Protein AF-A0A7W1UNK6-F1 (afdb_monomer_lite)

Sequence (103 aa):
FWRPFGVPSLSAKDSYYNPKGYWNGPVWVEWNYLIMRGLIDYGYLVEAKELVDRVAKGMTTILKQNHNLWEFYSPDEAWGGYHRTYIWAGIINRMMMDTDKSF

Secondary structure (DSSP, 8-state):
--BTTB--SS-TTSTT--TTSSSSS-EEHHHHHHHHHHHHHTT-HHHHHHHHHHHHHHHHHHHHHHS--EEEE-SSSS-EEEEES-GGGGHHHHHHHHHHT--

Structure (mmCIF, N/CA/C/O backbone):
data_AF-A0A7W1UNK6-F1
#
_entry.id   AF-A0A7W1UNK6-F1
#
loop_
_atom_site.group_PDB
_atom_site.id
_atom_site.type_symbol
_atom_site.label_atom_id
_atom_site.label_alt_id
_atom_site.label_comp_id
_atom_site.label_asym_id
_atom_site.label_entity_id
_atom_site.label_seq_id
_atom_site.pdbx_PDB_ins_code
_atom_site.Cartn_x
_atom_site.Cartn_y
_atom_site.Cartn_z
_atom_site.occupancy
_atom_site.B_iso_or_equiv
_atom_site.auth_seq_id
_atom_site.auth_comp_id
_atom_site.auth_asym_id
_atom_site.auth_atom_id
_atom_site.pdbx_PDB_model_num
ATOM 1 N N . PHE A 1 1 ? -0.704 -12.477 0.289 1.00 90.06 1 PHE A N 1
ATOM 2 C CA . PHE A 1 1 ? -1.199 -11.100 0.116 1.00 90.06 1 PHE A CA 1
ATOM 3 C C . PHE A 1 1 ? -0.746 -10.174 1.254 1.00 90.06 1 PHE A C 1
ATOM 5 O O . PHE A 1 1 ? -0.453 -9.034 0.964 1.00 90.06 1 PHE A O 1
ATOM 12 N N . TRP A 1 2 ? -0.617 -10.608 2.517 1.00 97.12 2 TRP A N 1
ATOM 13 C CA . TRP A 1 2 ? -0.131 -9.732 3.604 1.00 97.12 2 TRP A CA 1
ATOM 14 C C . TRP A 1 2 ? 1.390 -9.505 3.530 1.00 97.12 2 TRP A C 1
ATOM 16 O O . TRP A 1 2 ? 2.166 -10.378 3.924 1.00 97.12 2 TRP A O 1
ATOM 26 N N . ARG A 1 3 ? 1.834 -8.390 2.937 1.00 97.75 3 ARG A N 1
ATOM 27 C CA . ARG A 1 3 ? 3.260 -8.092 2.702 1.00 97.75 3 ARG A CA 1
ATOM 28 C C . ARG A 1 3 ? 3.751 -6.939 3.595 1.00 97.75 3 ARG A C 1
ATOM 30 O O . ARG A 1 3 ? 2.934 -6.264 4.229 1.00 97.75 3 ARG A O 1
ATOM 37 N N . PRO A 1 4 ? 5.074 -6.727 3.731 1.00 98.00 4 PRO A N 1
ATOM 38 C CA . PRO A 1 4 ? 5.633 -5.691 4.604 1.00 98.00 4 PRO A CA 1
ATOM 39 C C . PRO A 1 4 ? 5.082 -4.273 4.400 1.00 98.00 4 PRO A C 1
ATOM 41 O O . PRO A 1 4 ? 4.939 -3.561 5.392 1.00 98.00 4 PRO A O 1
ATOM 44 N N . PHE A 1 5 ? 4.753 -3.884 3.163 1.00 98.19 5 PHE A N 1
ATOM 45 C CA . PHE A 1 5 ? 4.329 -2.516 2.825 1.00 98.19 5 PHE A CA 1
ATOM 46 C C . PHE A 1 5 ? 2.885 -2.391 2.314 1.00 98.19 5 PHE A C 1
ATOM 48 O O . PHE A 1 5 ? 2.526 -1.371 1.734 1.00 98.19 5 PHE A O 1
ATOM 55 N N . GLY A 1 6 ? 2.048 -3.409 2.535 1.00 98.06 6 GLY A N 1
ATOM 56 C CA . GLY A 1 6 ? 0.628 -3.391 2.168 1.00 98.06 6 GLY A CA 1
ATOM 57 C C . GLY A 1 6 ? 0.187 -4.629 1.392 1.00 98.06 6 GLY A C 1
ATOM 58 O O . GLY A 1 6 ? 0.920 -5.616 1.286 1.00 98.06 6 GLY A O 1
ATOM 59 N N . VAL A 1 7 ? -1.033 -4.583 0.860 1.00 98.56 7 VAL A N 1
ATOM 60 C CA . VAL A 1 7 ? -1.604 -5.645 0.028 1.00 98.56 7 VAL A CA 1
ATOM 61 C C . VAL A 1 7 ? -1.247 -5.393 -1.446 1.00 98.56 7 VAL A C 1
ATOM 63 O O . VAL A 1 7 ? -1.556 -4.319 -1.972 1.00 98.56 7 VAL A O 1
ATOM 66 N N . PRO A 1 8 ? -0.598 -6.359 -2.123 1.00 98.44 8 PRO A N 1
ATOM 67 C CA . PRO A 1 8 ? -0.227 -6.258 -3.526 1.00 98.44 8 PRO A CA 1
ATOM 68 C C . PRO A 1 8 ? -1.429 -6.474 -4.452 1.00 98.44 8 PRO A C 1
ATOM 70 O O . PRO A 1 8 ? -2.358 -7.209 -4.116 1.00 98.44 8 PRO A O 1
ATOM 73 N N . SER A 1 9 ? -1.349 -5.912 -5.658 1.00 98.00 9 SER A N 1
ATOM 74 C CA . SER A 1 9 ? -2.318 -6.129 -6.751 1.00 98.00 9 SER A CA 1
ATOM 75 C C . SER A 1 9 ? -2.404 -7.584 -7.237 1.00 98.00 9 SER A C 1
ATOM 77 O O . SER A 1 9 ? -3.430 -7.991 -7.776 1.00 98.00 9 SER A O 1
ATOM 79 N N . LEU A 1 10 ? -1.360 -8.388 -7.011 1.00 98.31 10 LEU A N 1
ATOM 80 C CA . LEU A 1 10 ? -1.336 -9.819 -7.315 1.00 98.31 10 LEU A CA 1
ATOM 81 C C . LEU A 1 10 ? -0.746 -10.609 -6.144 1.00 98.31 10 LEU A C 1
ATOM 83 O O . LEU A 1 10 ? 0.145 -10.142 -5.434 1.00 98.31 10 LEU A O 1
ATOM 87 N N . SER A 1 11 ? -1.234 -11.830 -5.932 1.00 97.75 11 SER A N 1
ATOM 88 C CA . SER A 1 11 ? -0.716 -12.711 -4.886 1.00 97.75 11 SER A CA 1
ATOM 89 C C . SER A 1 11 ? 0.771 -13.008 -5.090 1.00 97.75 11 SER A C 1
ATOM 91 O O . SER A 1 11 ? 1.164 -13.473 -6.149 1.00 97.75 11 SER A O 1
ATOM 93 N N . ALA A 1 12 ? 1.580 -12.877 -4.035 1.00 97.56 12 ALA A N 1
ATOM 94 C CA . ALA A 1 12 ? 2.998 -13.261 -4.050 1.00 97.56 12 ALA A CA 1
ATOM 95 C C . ALA A 1 12 ? 3.263 -14.765 -4.295 1.00 97.56 12 ALA A C 1
ATOM 97 O O . ALA A 1 12 ? 4.414 -15.172 -4.400 1.00 97.56 12 ALA A O 1
ATOM 98 N N . LYS A 1 13 ? 2.216 -15.602 -4.329 1.00 97.50 13 LYS A N 1
ATOM 99 C CA . LYS A 1 13 ? 2.307 -17.020 -4.721 1.00 97.50 13 LYS A CA 1
ATOM 100 C C . LYS A 1 13 ? 2.050 -17.246 -6.216 1.00 97.50 13 LYS A C 1
ATOM 102 O O . LYS A 1 13 ? 2.214 -18.367 -6.680 1.00 97.50 13 LYS A O 1
ATOM 107 N N . ASP A 1 14 ? 1.583 -16.227 -6.929 1.00 98.25 14 ASP A N 1
ATOM 108 C CA . ASP A 1 14 ? 1.317 -16.303 -8.361 1.00 98.25 14 ASP A CA 1
ATOM 109 C C . ASP A 1 14 ? 2.633 -16.256 -9.150 1.00 98.25 14 ASP A C 1
ATOM 111 O O . ASP A 1 14 ? 3.539 -15.496 -8.803 1.00 98.25 14 ASP A O 1
ATOM 115 N N . SER A 1 15 ? 2.749 -17.048 -10.217 1.00 98.25 15 SER A N 1
ATOM 116 C CA . SER A 1 15 ? 3.956 -17.096 -11.051 1.00 98.25 15 SER A CA 1
ATOM 117 C C . SER A 1 15 ? 4.238 -15.789 -11.793 1.00 98.25 15 SER A C 1
ATOM 119 O O . SER A 1 15 ? 5.382 -15.541 -12.165 1.00 98.25 15 SER A O 1
ATOM 121 N N . TYR A 1 16 ? 3.220 -14.952 -12.013 1.00 98.19 16 TYR A N 1
ATOM 122 C CA . TYR A 1 16 ? 3.359 -13.643 -12.655 1.00 98.19 16 TYR A CA 1
ATOM 123 C C . TYR A 1 16 ? 3.623 -12.509 -11.662 1.00 98.19 16 TYR A C 1
ATOM 125 O O . TYR A 1 16 ? 3.677 -11.346 -12.073 1.00 98.19 16 TYR A O 1
ATOM 133 N N . TYR A 1 17 ? 3.790 -12.813 -10.373 1.00 98.50 17 TYR A N 1
ATOM 134 C CA . TYR A 1 17 ? 4.065 -11.808 -9.359 1.00 98.50 17 TYR A CA 1
ATOM 135 C C . TYR A 1 17 ? 5.387 -11.079 -9.617 1.00 98.50 17 TYR A C 1
ATOM 137 O O . TYR A 1 17 ? 6.463 -11.674 -9.643 1.00 98.50 17 TYR A O 1
ATOM 145 N N . ASN A 1 18 ? 5.301 -9.759 -9.754 1.00 98.25 18 ASN A N 1
ATOM 146 C CA . ASN A 1 18 ? 6.437 -8.858 -9.822 1.00 98.25 18 ASN A CA 1
ATOM 147 C C . ASN A 1 18 ? 6.206 -7.690 -8.849 1.00 98.25 18 ASN A C 1
ATOM 149 O O . ASN A 1 18 ? 5.382 -6.818 -9.138 1.00 98.25 18 ASN A O 1
ATOM 153 N N . PRO A 1 19 ? 6.949 -7.601 -7.730 1.00 97.50 19 PRO A N 1
ATOM 154 C CA . PRO A 1 19 ? 6.742 -6.556 -6.726 1.00 97.50 19 PRO A CA 1
ATOM 155 C C . PRO A 1 19 ? 7.046 -5.139 -7.243 1.00 97.50 19 PRO A C 1
ATOM 157 O O . PRO A 1 19 ? 6.650 -4.162 -6.616 1.00 97.50 19 PRO A O 1
ATOM 160 N N . LYS A 1 20 ? 7.722 -5.007 -8.392 1.00 97.69 20 LYS A N 1
ATOM 161 C CA . LYS A 1 20 ? 7.993 -3.734 -9.085 1.00 97.69 20 LYS A CA 1
ATOM 162 C C . LYS A 1 20 ? 7.386 -3.708 -10.495 1.00 97.69 20 LYS A C 1
ATOM 164 O O . LYS A 1 20 ? 7.865 -2.984 -11.364 1.00 97.69 20 LYS A O 1
ATOM 169 N N . GLY A 1 21 ? 6.381 -4.554 -10.731 1.00 96.19 21 GLY A N 1
ATOM 170 C CA . GLY A 1 21 ? 5.608 -4.603 -11.969 1.00 96.19 21 GLY A CA 1
ATOM 171 C C . GLY A 1 21 ? 4.680 -3.395 -12.114 1.00 96.19 21 GLY A C 1
ATOM 172 O O . GLY A 1 21 ? 4.999 -2.310 -11.640 1.00 96.19 21 GLY A O 1
ATOM 173 N N . TYR A 1 22 ? 3.529 -3.578 -12.761 1.00 96.06 22 TYR A N 1
ATOM 174 C CA . TYR A 1 22 ? 2.500 -2.528 -12.858 1.00 96.06 22 TYR A CA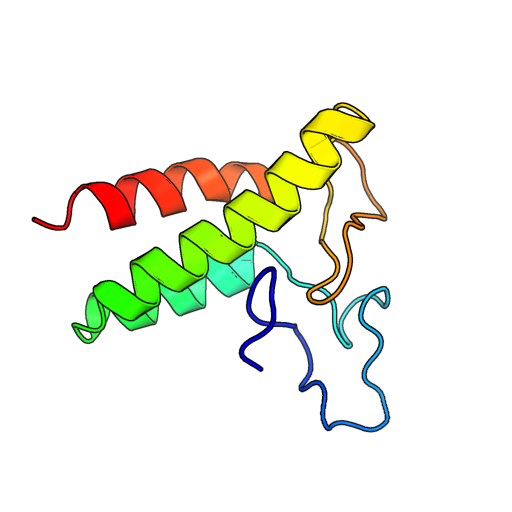 1
ATOM 175 C C . TYR A 1 22 ? 1.225 -2.976 -12.123 1.00 96.06 22 TYR A C 1
ATOM 177 O O . TYR A 1 22 ? 1.023 -2.629 -10.964 1.00 96.06 22 TYR A O 1
ATOM 185 N N . TRP A 1 23 ? 0.434 -3.869 -12.727 1.00 97.00 23 TRP A N 1
ATOM 186 C CA . TRP A 1 23 ? -0.774 -4.461 -12.114 1.00 97.00 23 TRP A CA 1
ATOM 187 C C . TRP A 1 23 ? -0.577 -5.880 -11.564 1.00 97.00 23 TRP A C 1
ATOM 189 O O . TRP A 1 23 ? -1.534 -6.542 -11.179 1.00 97.00 23 TRP A O 1
ATOM 199 N N . ASN A 1 24 ? 0.660 -6.372 -11.546 1.00 97.75 24 ASN A N 1
ATOM 200 C CA . ASN A 1 24 ? 0.987 -7.751 -11.193 1.00 97.75 24 ASN A CA 1
ATOM 201 C C . ASN A 1 24 ? 1.856 -7.860 -9.934 1.00 97.75 24 ASN A C 1
ATOM 203 O O . ASN A 1 24 ? 2.680 -8.764 -9.834 1.00 97.75 24 ASN A O 1
ATOM 207 N N . GLY A 1 25 ? 1.691 -6.964 -8.961 1.00 97.94 25 GLY A N 1
ATOM 208 C CA . GLY A 1 25 ? 2.405 -7.072 -7.688 1.00 97.94 25 GLY A CA 1
ATOM 209 C C . GLY A 1 25 ? 2.516 -5.796 -6.856 1.00 97.94 25 GLY A C 1
ATOM 210 O O . GLY A 1 25 ? 2.391 -5.910 -5.642 1.00 97.94 25 GLY A O 1
ATOM 211 N N . PRO A 1 26 ? 2.700 -4.589 -7.417 1.00 98.25 26 PRO A N 1
ATOM 212 C CA . PRO A 1 26 ? 2.816 -3.388 -6.598 1.00 98.25 26 PRO A CA 1
ATOM 213 C C . PRO A 1 26 ? 1.602 -3.125 -5.701 1.00 98.25 26 PRO A C 1
ATOM 215 O O . PRO A 1 26 ? 0.470 -3.520 -6.011 1.00 98.25 26 PRO A O 1
ATOM 218 N N . VAL A 1 27 ? 1.869 -2.429 -4.597 1.00 98.38 27 VAL A N 1
ATOM 219 C CA . VAL A 1 27 ? 0.893 -1.813 -3.699 1.00 98.38 27 VAL A CA 1
ATOM 220 C C . VAL A 1 27 ? 0.442 -0.504 -4.319 1.00 98.38 27 VAL A C 1
ATOM 222 O O . VAL A 1 27 ? 1.196 0.468 -4.397 1.00 98.38 27 VAL A O 1
ATOM 225 N N . TRP A 1 28 ? -0.822 -0.490 -4.700 1.00 98.00 28 TRP A N 1
ATOM 226 C CA . TRP A 1 28 ? -1.536 0.702 -5.109 1.00 98.00 28 TRP A CA 1
ATOM 227 C C . TRP A 1 28 ? -2.332 1.228 -3.910 1.00 98.00 28 TRP A C 1
ATOM 229 O O . TRP A 1 28 ? -3.090 0.483 -3.271 1.00 98.00 28 TRP A O 1
ATOM 239 N N . VAL A 1 29 ? -2.096 2.487 -3.544 1.00 97.50 29 VAL A N 1
ATOM 240 C CA . VAL A 1 29 ? -2.529 3.044 -2.252 1.00 97.50 29 VAL A CA 1
ATOM 241 C C . VAL A 1 29 ? -4.057 3.149 -2.185 1.00 97.50 29 VAL A C 1
ATOM 243 O O . VAL A 1 29 ? -4.657 2.835 -1.160 1.00 97.50 29 VAL A O 1
ATOM 246 N N . GLU A 1 30 ? -4.703 3.500 -3.292 1.00 96.81 30 GLU A N 1
ATOM 247 C CA . GLU A 1 30 ? -6.156 3.606 -3.423 1.00 96.81 30 GLU A CA 1
ATOM 248 C C . GLU A 1 30 ? -6.869 2.256 -3.266 1.00 96.81 30 GLU A C 1
ATOM 250 O O . GLU A 1 30 ? -7.899 2.172 -2.597 1.00 96.81 30 GLU A O 1
ATOM 255 N N . TRP A 1 31 ? -6.294 1.170 -3.787 1.00 97.75 31 TRP A N 1
ATOM 256 C CA . TRP A 1 31 ? -6.855 -0.169 -3.589 1.00 97.75 31 TRP A CA 1
ATOM 257 C C . TRP A 1 31 ? -6.713 -0.624 -2.136 1.00 97.75 31 TRP A C 1
ATOM 259 O O . TRP A 1 31 ? -7.626 -1.227 -1.575 1.00 97.75 31 TRP A O 1
ATOM 269 N N . ASN A 1 32 ? -5.605 -0.264 -1.486 1.00 98.56 32 ASN A N 1
ATOM 270 C CA . ASN A 1 32 ? -5.412 -0.526 -0.061 1.00 98.56 32 ASN A CA 1
ATOM 271 C C . ASN A 1 32 ? -6.350 0.317 0.817 1.00 98.56 32 ASN A C 1
ATOM 273 O O . ASN A 1 32 ? -6.790 -0.170 1.856 1.00 98.56 32 ASN A O 1
ATOM 277 N N . TYR A 1 33 ? -6.725 1.528 0.389 1.00 98.50 33 TYR A N 1
ATOM 278 C CA . TYR A 1 33 ? -7.789 2.303 1.032 1.00 98.50 33 TYR A CA 1
ATOM 279 C C . TYR A 1 33 ? -9.130 1.558 0.992 1.00 98.50 33 TYR A C 1
ATOM 281 O O . TYR A 1 33 ? -9.789 1.456 2.024 1.00 98.50 33 TYR A O 1
ATOM 289 N N . LEU A 1 34 ? -9.521 0.989 -0.153 1.00 98.50 34 LEU A N 1
ATOM 290 C CA . LEU A 1 34 ? -10.777 0.233 -0.255 1.00 98.50 34 LEU A CA 1
ATOM 291 C C . LEU A 1 34 ? -10.775 -1.018 0.635 1.00 98.50 34 LEU A C 1
ATOM 293 O O . LEU A 1 34 ? -11.772 -1.299 1.298 1.00 98.50 34 LEU A O 1
ATOM 297 N N . ILE A 1 35 ? -9.645 -1.729 0.709 1.00 98.62 35 ILE A N 1
ATOM 298 C CA . ILE A 1 35 ? -9.480 -2.871 1.622 1.00 98.62 35 ILE A CA 1
ATOM 299 C C . ILE A 1 35 ? -9.598 -2.412 3.077 1.00 98.62 35 ILE A C 1
ATOM 301 O O . ILE A 1 35 ? -10.346 -3.010 3.844 1.00 98.62 35 ILE A O 1
ATOM 305 N N . MET A 1 36 ? -8.903 -1.334 3.451 1.00 98.50 36 MET A N 1
ATOM 306 C CA . MET A 1 36 ? -8.986 -0.749 4.790 1.00 98.50 36 MET A CA 1
ATOM 307 C C . MET A 1 36 ? -10.428 -0.373 5.149 1.00 98.50 36 MET A C 1
ATOM 309 O O . MET A 1 36 ? -10.888 -0.718 6.234 1.00 98.50 36 MET A O 1
ATOM 313 N N . ARG A 1 37 ? -11.169 0.266 4.233 1.00 98.44 37 ARG A N 1
ATOM 314 C CA . ARG A 1 37 ? -12.583 0.602 4.450 1.00 98.44 37 ARG A CA 1
ATOM 315 C C . ARG A 1 37 ? -13.431 -0.640 4.700 1.00 98.44 37 ARG A C 1
ATOM 317 O O . ARG A 1 37 ? -14.185 -0.651 5.663 1.00 98.44 37 ARG A O 1
ATOM 324 N N . GLY A 1 38 ? -13.246 -1.694 3.905 1.00 98.56 38 GLY A N 1
ATOM 325 C CA . GLY A 1 38 ? -13.908 -2.976 4.140 1.00 98.56 38 GLY A CA 1
ATOM 326 C C . GLY A 1 38 ? -13.558 -3.586 5.501 1.00 98.56 38 GLY A C 1
ATOM 327 O O . GLY A 1 38 ? -14.441 -4.072 6.195 1.00 98.56 38 GLY A O 1
ATOM 328 N N . LEU A 1 39 ? -12.296 -3.519 5.933 1.00 98.38 39 LEU A N 1
ATOM 329 C CA . LEU A 1 39 ? -11.901 -3.993 7.264 1.00 98.38 39 LEU A CA 1
ATOM 330 C C . LEU A 1 39 ? -12.630 -3.219 8.374 1.00 98.38 39 LEU A C 1
ATOM 332 O O . LEU A 1 39 ? -13.195 -3.844 9.270 1.00 98.38 39 LEU A O 1
ATOM 336 N N . ILE A 1 40 ? -12.691 -1.885 8.282 1.00 97.94 40 ILE A N 1
ATOM 337 C CA . ILE A 1 40 ? -13.427 -1.046 9.243 1.00 97.94 40 ILE A CA 1
ATOM 338 C C . ILE A 1 40 ? -14.914 -1.399 9.264 1.00 97.94 40 ILE A C 1
ATOM 340 O O . ILE A 1 40 ? -15.469 -1.643 10.335 1.00 97.94 40 ILE A O 1
ATOM 344 N N . ASP A 1 41 ? -15.554 -1.450 8.096 1.00 98.19 41 ASP A N 1
ATOM 345 C CA . ASP A 1 41 ? -17.004 -1.635 7.984 1.00 98.19 41 ASP A CA 1
ATOM 346 C C . ASP A 1 41 ? -17.460 -3.007 8.532 1.00 98.19 41 ASP A C 1
ATOM 348 O O . ASP A 1 41 ? -18.610 -3.161 8.942 1.00 98.19 41 ASP A O 1
ATOM 352 N N . TYR A 1 42 ? -16.552 -3.990 8.596 1.00 98.31 42 TYR A N 1
ATOM 353 C CA . TYR A 1 42 ? -16.795 -5.325 9.154 1.00 98.31 42 TYR A CA 1
ATOM 354 C C . TYR A 1 42 ? -16.220 -5.532 10.571 1.00 98.31 42 TYR A C 1
ATOM 356 O O . TYR A 1 42 ? -16.259 -6.648 11.088 1.00 98.31 42 TYR A O 1
ATOM 364 N N . GLY A 1 43 ? -15.709 -4.482 11.223 1.00 97.56 43 GLY A N 1
ATOM 365 C CA . GLY A 1 43 ? -15.247 -4.526 12.618 1.00 97.56 43 GLY A CA 1
ATOM 366 C C . GLY A 1 43 ? -13.804 -5.004 12.833 1.00 97.56 43 GLY A C 1
ATOM 367 O O . GLY A 1 43 ? -13.382 -5.155 13.978 1.00 97.56 43 GLY A O 1
ATOM 368 N N . TYR A 1 44 ? -13.021 -5.188 11.769 1.00 98.12 44 TYR A N 1
ATOM 369 C CA . TYR A 1 44 ? -11.603 -5.576 11.814 1.00 98.12 44 TYR A CA 1
ATOM 370 C C . TYR A 1 44 ? -10.691 -4.349 11.991 1.00 98.12 44 TYR A C 1
ATOM 372 O O . TYR A 1 44 ? -9.875 -4.007 11.130 1.00 98.12 44 TYR A O 1
ATOM 380 N N . LEU A 1 45 ? -10.877 -3.619 13.095 1.00 97.56 45 LEU A N 1
ATOM 381 C CA . LEU A 1 45 ? -10.221 -2.324 13.327 1.00 97.56 45 LEU A CA 1
ATOM 382 C C . LEU A 1 45 ? -8.700 -2.447 13.517 1.00 97.56 45 LEU A C 1
ATOM 384 O O . LEU A 1 45 ? -7.947 -1.573 13.083 1.00 97.56 45 LEU A O 1
ATOM 388 N N . VAL A 1 46 ? -8.241 -3.539 14.134 1.00 97.62 46 VAL A N 1
ATOM 389 C CA . VAL A 1 46 ? -6.811 -3.790 14.376 1.00 97.62 46 VAL A CA 1
ATOM 390 C C . VAL A 1 46 ? -6.092 -4.050 13.055 1.00 97.62 46 VAL A C 1
ATOM 392 O O . VAL A 1 46 ? -5.063 -3.438 12.775 1.00 97.62 46 VAL A O 1
ATOM 395 N N . GLU A 1 47 ? -6.670 -4.896 12.206 1.00 98.38 47 GLU A N 1
ATOM 396 C CA . GLU A 1 47 ? -6.151 -5.222 10.881 1.00 98.38 47 GLU A CA 1
ATOM 397 C C . GLU A 1 47 ? -6.183 -4.004 9.956 1.00 98.38 47 GLU A C 1
ATOM 399 O O . GLU A 1 47 ? -5.246 -3.793 9.183 1.00 98.38 47 GLU A O 1
ATOM 404 N N . ALA A 1 48 ? -7.230 -3.174 10.053 1.00 98.50 48 ALA A N 1
ATOM 405 C CA . ALA A 1 48 ? -7.314 -1.914 9.324 1.00 98.50 48 ALA A CA 1
ATOM 406 C C . ALA A 1 48 ? -6.152 -0.982 9.695 1.00 98.50 48 ALA A C 1
ATOM 408 O O . ALA A 1 48 ? -5.448 -0.501 8.804 1.00 98.50 48 ALA A O 1
ATOM 409 N N . LYS A 1 49 ? -5.902 -0.769 10.995 1.00 98.19 49 LYS A N 1
ATOM 410 C CA . LYS A 1 49 ? -4.781 0.056 11.473 1.00 98.19 49 LYS A CA 1
ATOM 411 C C . LYS A 1 49 ? -3.432 -0.514 11.037 1.00 98.19 49 LYS A C 1
ATOM 413 O O . LYS A 1 49 ? -2.594 0.228 10.527 1.00 98.19 49 LYS A O 1
ATOM 418 N N . GLU A 1 50 ? -3.239 -1.826 11.171 1.00 98.50 50 GLU A N 1
ATOM 419 C CA . GLU A 1 50 ? -2.000 -2.490 10.758 1.00 98.50 50 GLU A CA 1
ATOM 420 C C . GLU A 1 50 ? -1.741 -2.327 9.251 1.00 98.50 50 GLU A C 1
ATOM 422 O O . GLU A 1 50 ? -0.610 -2.054 8.837 1.00 98.50 50 GLU A O 1
ATOM 427 N N . LEU A 1 51 ? -2.779 -2.457 8.418 1.00 98.69 51 LEU A N 1
ATOM 428 C CA . LEU A 1 51 ? -2.668 -2.250 6.978 1.00 98.69 51 LEU A CA 1
ATOM 429 C C . LEU A 1 51 ? -2.206 -0.824 6.653 1.00 98.69 51 LEU A C 1
ATOM 431 O O . LEU A 1 51 ? -1.267 -0.649 5.871 1.00 98.69 51 LEU A O 1
ATOM 435 N N . VAL A 1 52 ? -2.830 0.185 7.268 1.00 98.62 52 VAL A N 1
ATOM 436 C CA . VAL A 1 52 ? -2.455 1.593 7.066 1.00 98.62 52 VAL A CA 1
ATOM 437 C C . VAL A 1 52 ? -1.014 1.845 7.500 1.00 98.62 52 VAL A C 1
ATOM 439 O O . VAL A 1 52 ? -0.263 2.472 6.754 1.00 98.62 52 VAL A O 1
ATOM 442 N N . ASP A 1 53 ? -0.589 1.297 8.639 1.00 98.50 53 ASP A N 1
ATOM 443 C CA . ASP A 1 53 ? 0.780 1.457 9.139 1.00 98.50 53 ASP A CA 1
ATOM 444 C C . ASP A 1 53 ? 1.822 0.847 8.196 1.00 98.50 53 ASP A C 1
ATOM 446 O O . ASP A 1 53 ? 2.876 1.443 7.953 1.00 98.50 53 ASP A O 1
ATOM 450 N N . ARG A 1 54 ? 1.527 -0.318 7.607 1.00 98.56 54 ARG A N 1
ATOM 451 C CA . ARG A 1 54 ? 2.392 -0.958 6.602 1.00 98.56 54 ARG A CA 1
ATOM 452 C C . ARG A 1 54 ? 2.532 -0.096 5.350 1.00 98.56 54 ARG A C 1
ATOM 454 O O . ARG A 1 54 ? 3.657 0.141 4.900 1.00 98.56 54 ARG A O 1
ATOM 461 N N . VAL A 1 55 ? 1.418 0.406 4.819 1.00 98.50 55 VAL A N 1
ATOM 462 C CA . VAL A 1 55 ? 1.417 1.277 3.632 1.00 98.50 55 VAL A CA 1
ATOM 463 C C . VAL A 1 55 ? 2.172 2.577 3.925 1.00 98.50 55 VAL A C 1
ATOM 465 O O . VAL A 1 55 ? 3.109 2.925 3.202 1.00 98.50 55 VAL A O 1
ATOM 468 N N . ALA A 1 56 ? 1.856 3.250 5.035 1.00 98.25 56 ALA A N 1
ATOM 469 C CA . ALA A 1 56 ? 2.523 4.481 5.455 1.00 98.25 56 ALA A CA 1
ATOM 470 C C . ALA A 1 56 ? 4.032 4.278 5.661 1.00 98.25 56 ALA A C 1
ATOM 472 O O . ALA A 1 56 ? 4.837 5.127 5.267 1.00 98.25 56 ALA A O 1
ATOM 473 N N . LYS A 1 57 ? 4.452 3.134 6.215 1.00 98.25 57 LYS A N 1
ATOM 474 C CA . LYS A 1 57 ? 5.870 2.778 6.356 1.00 98.25 57 LYS A CA 1
ATOM 475 C C . LYS A 1 57 ? 6.571 2.669 5.001 1.00 98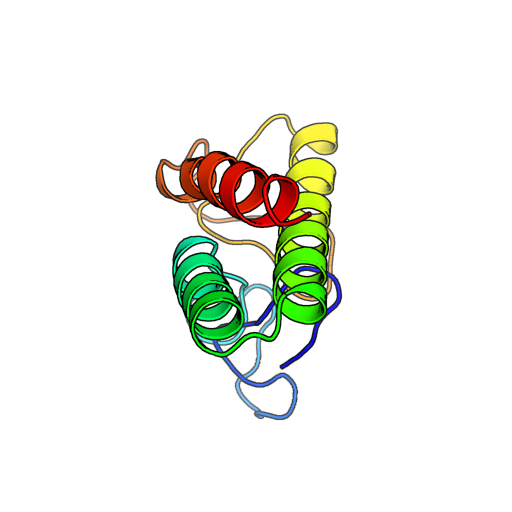.25 57 LYS A C 1
ATOM 477 O O . LYS A 1 57 ? 7.673 3.200 4.860 1.00 98.25 57 LYS A O 1
ATOM 482 N N . GLY A 1 58 ? 5.959 2.022 4.009 1.00 97.69 58 GLY A N 1
ATOM 483 C CA . GLY A 1 58 ? 6.529 1.923 2.660 1.00 97.69 58 GLY A CA 1
ATOM 484 C C . GLY A 1 58 ? 6.690 3.299 2.012 1.00 97.69 58 GLY A C 1
ATOM 485 O O . GLY A 1 58 ? 7.781 3.669 1.571 1.00 97.69 58 GLY A O 1
ATOM 486 N N . MET A 1 59 ? 5.628 4.105 2.067 1.00 97.81 59 MET A N 1
ATOM 487 C CA . MET A 1 59 ? 5.609 5.459 1.511 1.00 97.81 59 MET A CA 1
ATOM 488 C C . MET A 1 59 ? 6.632 6.385 2.176 1.00 97.81 59 MET A C 1
ATOM 490 O O . MET A 1 59 ? 7.419 7.038 1.492 1.00 97.81 59 MET A O 1
ATOM 494 N N . THR A 1 60 ? 6.661 6.426 3.511 1.00 97.81 60 THR A N 1
ATOM 495 C CA . THR A 1 60 ? 7.558 7.310 4.274 1.00 97.81 60 THR A CA 1
ATOM 496 C C . THR A 1 60 ? 9.024 6.902 4.152 1.00 97.81 60 THR A C 1
ATOM 498 O O . THR A 1 60 ? 9.893 7.773 4.162 1.00 97.81 60 THR A O 1
ATOM 501 N N . THR A 1 61 ? 9.314 5.606 3.991 1.00 97.81 61 THR A N 1
ATOM 502 C CA . THR A 1 61 ? 10.677 5.115 3.740 1.00 97.81 61 THR A CA 1
ATOM 503 C C . THR A 1 61 ? 11.236 5.711 2.451 1.00 97.81 61 THR A C 1
ATOM 505 O O . THR A 1 61 ? 12.343 6.243 2.452 1.00 97.81 61 THR A O 1
ATOM 508 N N . ILE A 1 62 ? 10.451 5.694 1.372 1.00 96.81 62 ILE A N 1
ATOM 509 C CA . ILE A 1 62 ? 10.862 6.262 0.084 1.00 96.81 62 ILE A CA 1
ATOM 510 C C . I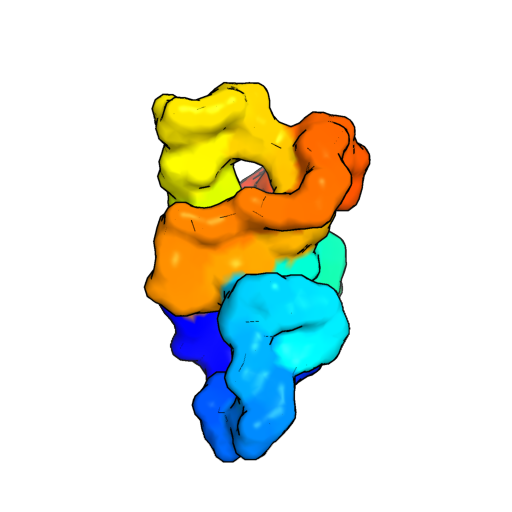LE A 1 62 ? 10.877 7.785 0.107 1.00 96.81 62 ILE A C 1
ATOM 512 O O . ILE A 1 62 ? 11.837 8.398 -0.362 1.00 96.81 62 ILE A O 1
ATOM 516 N N . LEU A 1 63 ? 9.869 8.398 0.727 1.00 96.81 63 LEU A N 1
ATOM 517 C CA . LEU A 1 63 ? 9.801 9.847 0.879 1.00 96.81 63 LEU A CA 1
ATOM 518 C C . LEU A 1 63 ? 11.048 10.403 1.585 1.00 96.81 63 LEU A C 1
ATOM 520 O O . LEU A 1 63 ? 11.581 11.423 1.163 1.00 96.81 63 LEU A O 1
ATOM 524 N N . LYS A 1 64 ? 11.557 9.717 2.617 1.00 97.50 64 LYS A N 1
ATOM 525 C CA . LYS A 1 64 ? 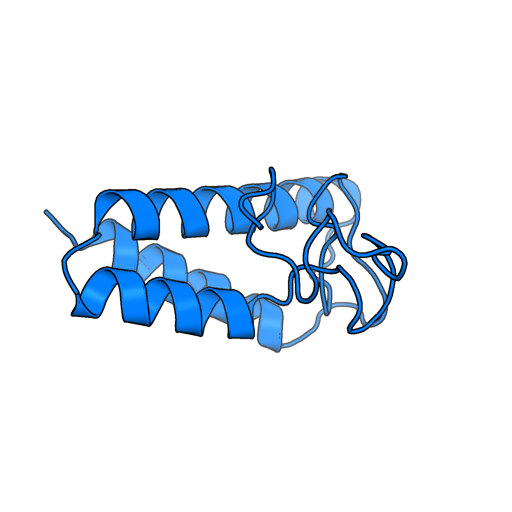12.798 10.102 3.315 1.00 97.50 64 LYS A CA 1
ATOM 526 C C . LYS A 1 64 ? 14.052 9.977 2.448 1.00 97.50 64 LYS A C 1
ATOM 528 O O . LYS A 1 64 ? 15.015 10.691 2.694 1.00 97.50 64 LYS A O 1
ATOM 533 N N . GLN A 1 65 ? 14.063 9.063 1.481 1.00 95.69 65 GLN A N 1
ATOM 534 C CA . GLN A 1 65 ? 15.227 8.812 0.629 1.00 95.69 65 GLN A CA 1
ATOM 535 C C . GLN A 1 65 ? 15.308 9.773 -0.554 1.00 95.69 65 GLN A C 1
ATOM 537 O O . GLN A 1 65 ? 16.402 10.170 -0.943 1.00 95.69 65 GLN A O 1
ATOM 542 N N . ASN A 1 66 ? 14.169 10.106 -1.165 1.00 95.12 66 ASN A N 1
ATOM 543 C CA . ASN A 1 66 ? 14.164 10.842 -2.428 1.00 95.12 66 ASN A CA 1
ATOM 544 C C . ASN A 1 66 ? 13.144 11.980 -2.505 1.00 95.12 66 ASN A C 1
ATOM 546 O O . ASN A 1 66 ? 13.011 12.575 -3.571 1.00 95.12 66 ASN A O 1
ATOM 550 N N . HIS A 1 67 ? 12.433 12.289 -1.418 1.00 95.06 67 HIS A N 1
ATOM 551 C CA . HIS A 1 67 ? 11.454 13.379 -1.339 1.00 95.06 67 HIS A CA 1
ATOM 552 C C . HIS A 1 67 ? 10.324 13.305 -2.380 1.00 95.06 67 HIS A C 1
ATOM 554 O O . HIS A 1 67 ? 9.724 14.323 -2.716 1.00 95.06 67 HIS A O 1
ATOM 560 N N . ASN A 1 68 ? 10.006 12.105 -2.881 1.00 95.75 68 ASN A N 1
ATOM 561 C CA . ASN A 1 68 ? 8.909 11.887 -3.819 1.00 95.75 68 ASN A CA 1
ATOM 562 C C . ASN A 1 68 ? 7.841 10.947 -3.248 1.00 95.75 68 ASN A C 1
ATOM 564 O O . ASN A 1 68 ? 8.136 9.934 -2.609 1.00 95.75 68 ASN A O 1
ATOM 568 N N . LEU A 1 69 ? 6.588 11.271 -3.560 1.00 96.25 69 LEU A N 1
ATOM 569 C CA . LEU A 1 69 ? 5.475 10.325 -3.545 1.00 96.25 69 LEU A CA 1
ATOM 570 C C . LEU A 1 69 ? 5.335 9.705 -4.938 1.00 96.25 69 LEU A C 1
ATOM 572 O O . LEU A 1 69 ? 5.623 10.372 -5.931 1.00 96.25 69 LEU A O 1
ATOM 576 N N . TRP A 1 70 ? 4.907 8.451 -5.009 1.00 97.75 70 TRP A N 1
ATOM 577 C CA . TRP A 1 70 ? 4.901 7.661 -6.239 1.00 97.75 70 TRP A CA 1
ATOM 578 C C . TRP A 1 70 ? 3.517 7.088 -6.521 1.00 97.75 70 TRP A C 1
ATOM 580 O O . TRP A 1 70 ? 2.682 7.005 -5.623 1.00 97.75 70 TRP A O 1
ATOM 590 N N . GLU A 1 71 ? 3.293 6.704 -7.775 1.00 97.19 71 GLU A N 1
ATOM 591 C CA . GLU A 1 71 ? 2.053 6.072 -8.237 1.00 97.19 71 GLU A CA 1
ATOM 592 C C . GLU A 1 71 ? 1.753 4.779 -7.466 1.00 97.19 71 GLU A C 1
ATOM 594 O O . GLU A 1 71 ? 0.641 4.585 -6.981 1.00 97.19 71 GLU A O 1
ATOM 599 N N . PHE A 1 72 ? 2.771 3.939 -7.274 1.00 97.38 72 PHE A N 1
ATOM 600 C CA . PHE A 1 72 ? 2.689 2.729 -6.463 1.00 97.38 72 PHE A CA 1
ATOM 601 C C . PHE A 1 72 ? 4.043 2.346 -5.867 1.00 97.38 72 PHE A C 1
ATOM 603 O O . PHE A 1 72 ? 5.105 2.857 -6.246 1.00 97.38 72 PHE A O 1
ATOM 610 N N . TYR A 1 73 ? 3.984 1.416 -4.917 1.00 98.19 73 TYR A N 1
ATOM 611 C CA . TYR A 1 73 ? 5.102 1.012 -4.074 1.00 98.19 73 TYR A CA 1
ATOM 612 C C . TYR A 1 73 ? 5.308 -0.498 -4.130 1.00 98.19 73 TYR A C 1
ATOM 614 O O . TYR A 1 73 ? 4.365 -1.261 -4.335 1.00 98.19 73 TYR A O 1
ATOM 622 N N . SER A 1 74 ? 6.543 -0.953 -3.933 1.00 98.19 74 SER A N 1
ATOM 623 C CA . SER A 1 74 ? 6.795 -2.384 -3.796 1.00 98.19 74 SER A CA 1
ATOM 624 C C . SER A 1 74 ? 6.206 -2.886 -2.474 1.00 98.19 74 SER A C 1
ATOM 626 O O . SER A 1 74 ? 6.438 -2.269 -1.435 1.00 98.19 74 SER A O 1
ATOM 628 N N . PRO A 1 75 ? 5.479 -4.016 -2.470 1.00 98.25 75 PRO A N 1
ATOM 629 C CA . PRO A 1 75 ? 5.011 -4.657 -1.241 1.00 98.25 75 PRO A CA 1
ATOM 630 C C . PRO A 1 75 ? 6.153 -5.204 -0.371 1.00 98.25 75 PRO A C 1
ATOM 632 O O . PRO A 1 75 ? 5.952 -5.406 0.828 1.00 98.25 75 PRO A O 1
ATOM 635 N N . ASP A 1 76 ? 7.322 -5.463 -0.968 1.00 97.94 76 ASP A N 1
ATOM 636 C CA . ASP A 1 76 ? 8.400 -6.270 -0.385 1.00 97.94 76 ASP A CA 1
ATOM 637 C C . ASP A 1 76 ? 9.669 -5.472 -0.074 1.00 97.94 76 ASP A C 1
ATOM 639 O O . ASP A 1 76 ? 10.408 -5.807 0.850 1.00 97.94 76 ASP A O 1
ATOM 643 N N . GLU A 1 77 ? 9.924 -4.412 -0.835 1.00 96.50 77 GLU A N 1
ATOM 644 C CA . GLU A 1 77 ? 11.171 -3.652 -0.791 1.00 96.50 77 GLU A CA 1
ATOM 645 C C . GLU A 1 77 ? 10.895 -2.158 -0.646 1.00 96.50 77 GLU A C 1
ATOM 647 O O . GLU A 1 77 ? 9.842 -1.666 -1.044 1.00 96.50 77 GLU A O 1
ATOM 652 N N . ALA A 1 78 ? 11.871 -1.415 -0.121 1.00 95.06 78 ALA A N 1
ATOM 653 C CA . ALA A 1 78 ? 11.841 0.042 -0.116 1.00 95.06 78 ALA A CA 1
ATOM 654 C C . ALA A 1 78 ? 11.996 0.565 -1.555 1.00 95.06 78 ALA A C 1
ATOM 656 O O . ALA A 1 78 ? 13.086 0.934 -1.988 1.00 95.06 78 ALA A O 1
ATOM 657 N N . TRP A 1 79 ? 10.898 0.554 -2.311 1.00 97.62 79 TRP A N 1
ATOM 658 C CA . TRP A 1 79 ? 10.830 1.013 -3.694 1.00 97.62 79 TRP A CA 1
ATOM 659 C C . TRP A 1 79 ? 9.468 1.651 -3.987 1.00 97.62 79 TRP A C 1
ATOM 661 O O . TRP A 1 79 ? 8.434 1.149 -3.551 1.00 97.62 79 TRP A O 1
ATOM 671 N N . GLY A 1 80 ? 9.473 2.737 -4.754 1.00 97.06 80 GLY A N 1
ATOM 672 C CA . GLY A 1 80 ? 8.295 3.348 -5.368 1.00 97.06 80 GLY A CA 1
ATOM 673 C C . GLY A 1 80 ? 8.675 3.849 -6.755 1.00 97.06 80 GLY A C 1
ATOM 674 O O . GLY A 1 80 ? 9.843 4.188 -6.978 1.00 97.06 80 GLY A O 1
ATOM 675 N N . GLY A 1 81 ? 7.737 3.843 -7.699 1.00 95.50 81 GLY A N 1
ATOM 676 C CA . GLY A 1 81 ? 8.094 4.073 -9.096 1.00 95.50 81 GLY A CA 1
ATOM 677 C C . GLY A 1 81 ? 6.983 4.583 -9.997 1.00 95.50 81 GLY A C 1
ATOM 678 O O . GLY A 1 81 ? 5.882 4.898 -9.555 1.00 95.50 81 GL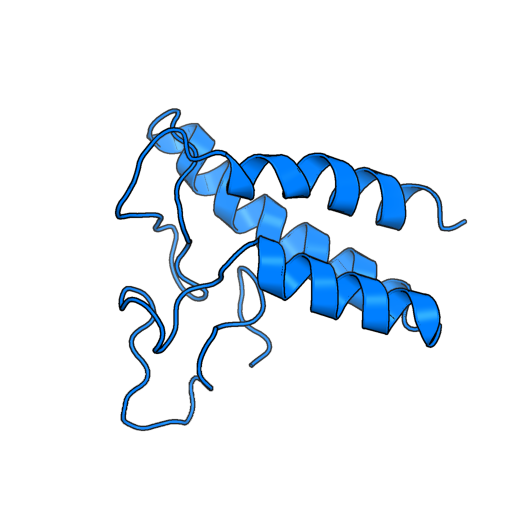Y A O 1
ATOM 679 N N . TYR A 1 82 ? 7.346 4.671 -11.279 1.00 94.00 82 TYR A N 1
ATOM 680 C CA . TYR A 1 82 ? 6.584 5.266 -12.377 1.00 94.00 82 TYR A CA 1
ATOM 681 C C . TYR A 1 82 ? 6.414 6.778 -12.232 1.00 94.00 82 TYR A C 1
ATOM 683 O O . TYR A 1 82 ? 7.386 7.509 -12.443 1.00 94.00 82 TYR A O 1
ATOM 691 N N . HIS A 1 83 ? 5.227 7.269 -11.891 1.00 95.62 83 HIS A N 1
ATOM 692 C CA . HIS A 1 83 ? 4.975 8.706 -11.850 1.00 95.62 83 HIS A CA 1
ATOM 693 C C . HIS A 1 83 ? 5.310 9.300 -10.477 1.00 95.62 83 HIS A C 1
ATOM 695 O O . HIS A 1 83 ? 4.937 8.763 -9.434 1.00 95.62 83 HIS A O 1
ATOM 701 N N . ARG A 1 84 ? 6.031 10.427 -10.488 1.00 94.81 84 ARG A N 1
ATOM 702 C CA . ARG A 1 84 ? 6.417 11.189 -9.289 1.00 94.81 84 ARG A CA 1
ATOM 703 C C . ARG A 1 84 ? 5.328 12.171 -8.887 1.00 94.81 84 ARG A C 1
ATOM 705 O O . ARG A 1 84 ? 4.571 12.641 -9.734 1.00 94.81 84 ARG A O 1
ATOM 712 N N . THR A 1 85 ? 5.311 12.523 -7.602 1.00 91.50 85 THR A N 1
ATOM 713 C CA . THR A 1 85 ? 4.383 13.499 -7.005 1.00 91.50 85 THR A CA 1
ATOM 714 C C . THR A 1 85 ? 2.936 13.209 -7.400 1.00 91.50 85 THR A C 1
ATOM 716 O O . THR A 1 85 ? 2.191 14.094 -7.814 1.00 91.50 85 THR A O 1
ATOM 719 N N . TYR A 1 86 ? 2.570 11.929 -7.335 1.00 93.44 86 TYR A N 1
ATOM 720 C CA . TYR A 1 86 ? 1.318 11.435 -7.883 1.00 93.44 86 TYR A CA 1
ATOM 721 C C . TYR A 1 86 ? 0.157 11.605 -6.899 1.00 93.44 86 TYR A C 1
ATOM 723 O O . TYR A 1 86 ? 0.284 11.312 -5.710 1.00 93.44 86 TYR A O 1
ATOM 731 N N . ILE A 1 87 ? -0.990 12.072 -7.398 1.00 92.81 87 ILE A N 1
ATOM 732 C CA . ILE A 1 87 ? -2.102 12.534 -6.554 1.00 92.81 87 ILE A CA 1
ATOM 733 C C . ILE A 1 87 ? -2.745 11.422 -5.715 1.00 92.81 87 ILE A C 1
ATOM 735 O O . ILE A 1 87 ? -3.202 11.699 -4.606 1.00 92.81 87 ILE A O 1
ATOM 739 N N . TRP A 1 88 ? -2.751 10.167 -6.184 1.00 89.94 88 TRP A N 1
ATOM 740 C CA . TRP A 1 88 ? -3.379 9.061 -5.446 1.00 89.94 88 TRP A CA 1
ATOM 741 C C . TRP A 1 88 ? -2.685 8.782 -4.118 1.00 89.94 88 TRP A C 1
ATOM 743 O O . TRP A 1 88 ? -3.353 8.435 -3.149 1.00 89.94 88 TRP A O 1
ATOM 753 N N . ALA A 1 89 ? -1.378 9.045 -4.022 1.00 93.94 89 ALA A N 1
ATOM 754 C CA . ALA A 1 89 ? -0.639 8.919 -2.773 1.00 93.94 89 ALA A CA 1
ATOM 755 C C . ALA A 1 89 ? -1.230 9.793 -1.648 1.00 93.94 89 ALA A C 1
ATOM 757 O O . ALA A 1 89 ? -1.100 9.450 -0.477 1.00 93.94 89 ALA A O 1
ATOM 758 N N . GLY A 1 90 ? -1.936 10.883 -1.975 1.00 95.88 90 GLY A N 1
ATOM 759 C CA . GLY A 1 90 ? -2.588 11.748 -0.988 1.00 95.88 90 GLY A CA 1
ATOM 760 C C . GLY A 1 90 ? -3.661 11.051 -0.141 1.00 95.88 90 GLY A C 1
ATOM 761 O O . GLY A 1 90 ? -3.926 11.498 0.978 1.00 95.88 90 GLY A O 1
ATOM 762 N N . ILE A 1 91 ? -4.240 9.935 -0.611 1.00 97.62 91 ILE A N 1
ATOM 763 C CA . ILE A 1 91 ? -5.277 9.194 0.128 1.00 97.62 91 ILE A CA 1
ATOM 764 C C . ILE A 1 91 ? -4.767 8.632 1.462 1.00 97.62 91 ILE A C 1
ATOM 766 O O . ILE A 1 91 ? -5.563 8.424 2.380 1.00 97.62 91 ILE A O 1
ATOM 770 N N . ILE A 1 92 ? -3.446 8.473 1.621 1.00 97.56 92 ILE A N 1
ATOM 771 C CA . ILE A 1 92 ? -2.839 7.993 2.867 1.00 97.56 92 ILE A CA 1
ATOM 772 C C . ILE A 1 92 ? -3.212 8.866 4.070 1.00 97.56 92 ILE A C 1
ATOM 774 O O . ILE A 1 92 ? -3.415 8.348 5.164 1.00 97.56 92 ILE A O 1
ATOM 778 N N . ASN A 1 93 ? -3.393 10.177 3.874 1.00 96.94 93 ASN A N 1
ATOM 779 C CA . ASN A 1 93 ? -3.817 11.079 4.945 1.00 96.94 93 ASN A CA 1
ATOM 780 C C . ASN A 1 93 ? -5.203 10.704 5.468 1.00 96.94 93 ASN A C 1
ATOM 782 O O . ASN A 1 93 ? -5.415 10.646 6.677 1.00 96.94 93 ASN A O 1
ATOM 786 N N . ARG A 1 94 ? -6.137 10.394 4.561 1.00 97.56 94 ARG A N 1
ATOM 787 C CA . ARG A 1 94 ? -7.476 9.956 4.951 1.00 97.56 94 ARG A CA 1
ATOM 788 C C . ARG A 1 94 ? -7.437 8.594 5.636 1.00 97.56 94 ARG A C 1
ATOM 790 O O . ARG A 1 94 ? -8.133 8.416 6.628 1.00 97.56 94 ARG A O 1
ATOM 797 N N . MET A 1 95 ? -6.612 7.673 5.132 1.00 98.00 95 MET A N 1
ATOM 798 C CA . MET A 1 95 ? -6.418 6.354 5.739 1.00 98.00 95 MET A CA 1
ATOM 799 C C . MET A 1 95 ? -5.963 6.469 7.198 1.00 98.00 95 MET A C 1
ATOM 801 O O . MET A 1 95 ? -6.604 5.890 8.067 1.00 98.00 95 MET A O 1
ATOM 805 N N . MET A 1 96 ? -4.925 7.270 7.473 1.00 97.50 96 MET A N 1
ATOM 806 C CA . MET A 1 96 ? -4.422 7.497 8.836 1.00 97.50 96 MET A CA 1
ATOM 807 C C . MET A 1 96 ? -5.500 8.105 9.744 1.00 97.50 96 MET A C 1
ATOM 809 O O . MET A 1 96 ? -5.756 7.593 10.831 1.00 97.50 96 MET A O 1
ATOM 813 N N . MET A 1 97 ? -6.207 9.138 9.267 1.00 97.00 97 MET A N 1
ATOM 814 C CA . MET A 1 97 ? -7.281 9.786 10.031 1.00 97.00 97 MET A CA 1
ATOM 815 C C . MET A 1 97 ? -8.443 8.847 10.374 1.00 97.00 97 MET A C 1
ATOM 817 O O . MET A 1 97 ? -9.031 8.989 11.445 1.00 97.00 97 MET A O 1
ATOM 821 N N . ASP A 1 98 ? -8.813 7.942 9.466 1.00 96.81 98 ASP A N 1
ATOM 822 C CA . ASP A 1 98 ? -9.909 6.997 9.690 1.00 96.81 98 ASP A CA 1
ATOM 823 C C . ASP A 1 98 ? -9.511 5.912 10.697 1.00 96.81 98 ASP A C 1
ATOM 825 O O . ASP A 1 98 ? -10.337 5.519 11.515 1.00 96.81 98 ASP A O 1
ATOM 829 N N . THR A 1 99 ? -8.253 5.462 10.693 1.00 96.00 99 THR A N 1
ATOM 830 C CA . THR A 1 99 ? -7.801 4.416 11.621 1.00 96.00 99 THR A CA 1
ATOM 831 C C . THR A 1 99 ? -7.413 4.941 13.003 1.00 96.00 99 THR A C 1
ATOM 833 O O . THR A 1 99 ? -7.549 4.205 13.976 1.00 96.00 99 THR A O 1
ATOM 836 N N . ASP A 1 100 ? -6.996 6.205 13.129 1.00 89.38 100 ASP A N 1
ATOM 837 C CA . ASP A 1 100 ? -6.612 6.805 14.420 1.00 89.38 100 ASP A CA 1
ATOM 838 C C . ASP A 1 100 ? -7.817 7.169 15.307 1.00 89.38 100 ASP A C 1
ATOM 840 O O . ASP A 1 100 ? -7.692 7.238 16.527 1.00 89.38 100 ASP A O 1
ATOM 844 N N . LYS A 1 101 ? -9.000 7.386 14.718 1.00 68.56 101 LYS A N 1
ATOM 845 C CA . LYS A 1 101 ? -10.231 7.782 15.434 1.00 68.56 101 LYS A CA 1
ATOM 846 C C . LYS A 1 101 ? -11.014 6.612 16.048 1.00 68.56 101 LYS A C 1
ATOM 848 O O . LYS A 1 101 ? -12.138 6.812 16.496 1.00 68.56 101 LYS A O 1
ATOM 853 N N . SER A 1 102 ? -10.456 5.404 16.044 1.00 55.31 102 SER A N 1
ATOM 854 C CA . SER A 1 102 ? -11.197 4.163 16.320 1.00 55.31 102 SER A CA 1
ATOM 855 C C . SER A 1 102 ? -11.173 3.701 17.790 1.00 55.31 102 SER A C 1
ATOM 857 O O . SER A 1 102 ? -11.282 2.500 18.033 1.00 55.31 102 SER A O 1
ATOM 859 N N . PHE A 1 103 ? -11.035 4.613 18.761 1.00 49.41 103 PHE A N 1
ATOM 86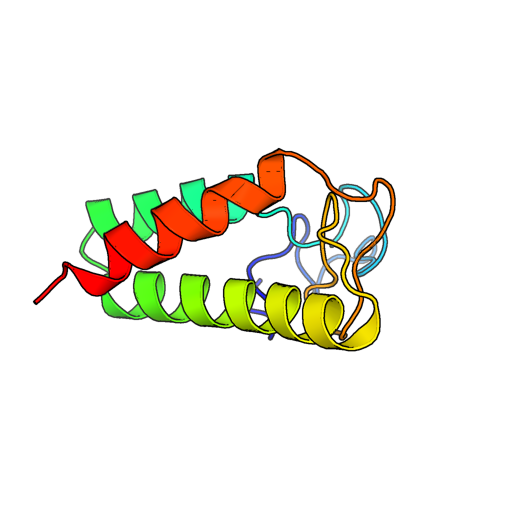0 C CA . PHE A 1 103 ? -11.072 4.308 20.202 1.00 49.41 103 PHE A CA 1
ATOM 861 C C . PHE A 1 103 ? -12.110 5.155 20.936 1.00 49.41 103 PHE A C 1
ATOM 863 O O . PHE A 1 103 ? -12.118 6.388 20.715 1.00 49.41 103 PHE A O 1
#

Radius of gyration: 12.93 Å; chains: 1; bounding box: 32×31×33 Å

Foldseek 3Di:
DQFQQADFLADPVDPQADLPDDNRAWDAPVVRLVVLVVCVVVPVLVVSQVRLVSNVVLQVLQCVVPVWGARTGGRYDSDGDDDTNDPSSVCSVVSNVVSVPPD

pLDDT: mean 95.98, std 7.01, range [49.41, 98.69]